Protein AF-A0AAW1RXQ4-F1 (afdb_monomer)

Foldseek 3Di:
DPPPVVPPPPPDDDDDPVVVVLVVLLVVLLVLQLVLLVVQPAADPVRHGSSVVSNVVSVVVCVVCVVPDDSVVSVVVSVVSVVVSVVVVVVVVVVVVVVVVVVVVVDDDD

Secondary structure (DSSP, 8-state):
--SSGGG-TTSS-S---HHHHHHHHHHHHHHHHHHHHTT--SB-TTS-BHHHHHHHHHHHHHHHHTT---HHHHHHHHHHHHHHHHHHHHHHHHHHHHHHHHHHHT----

Organism: NCBI:txid3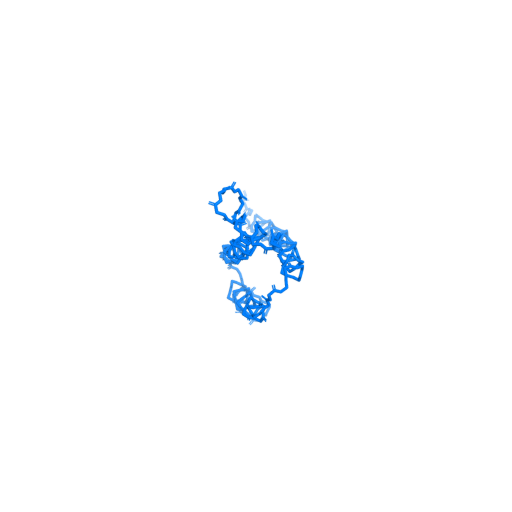81761

pLDDT: mean 81.73, std 17.91, range [42.62, 96.31]

Mean predicted aligned error: 10.36 Å

Sequence (110 aa):
MQEILARNLDARGLGAPPLLTTQREALSLYRAILRHSLLYTWDNEAGQPWRDVIRQSARAEFEAVRPQRDPETIARLLVTGRDCLQQAAEKFDAKRKSLLMAATIGQRPP

InterPro domains:
  IPR008011 Complex 1 LYR protein domain [PF05347] (24-86)
  IPR045298 LYRM7, LYR domain [cd20267] (26-87)

Nearest PDB structures (foldseek):
  8q1y-assembly1_W  TM=6.258E-01  e=3.734E-02  Bos taurus
  8beh-assembly1_n  TM=8.375E-01  e=3.128E-01  Arabidopsis thaliana
  7uhc-assembly1_K  TM=7.155E-01  e=8.591E+00  synthetic construct

Solvent-accessible surface area (backbone atoms only — not comparable to full-atom values): 6700 Å² total; per-residue (Å²): 145,83,80,74,74,84,78,65,80,86,80,74,87,83,76,78,59,67,68,59,53,51,52,51,48,53,52,50,50,53,50,49,52,56,58,55,29,68,71,52,86,55,57,44,98,85,70,45,51,43,29,58,55,49,49,53,52,52,50,52,56,53,60,72,49,61,83,67,76,58,64,69,61,51,52,49,51,52,54,53,52,51,50,53,50,51,55,50,49,54,53,47,52,55,51,52,52,53,54,51,54,56,56,54,71,73,63,71,78,134

Structure (mmCIF, N/CA/C/O backbone):
data_AF-A0AAW1RXQ4-F1
#
_entry.id   AF-A0AAW1RXQ4-F1
#
loop_
_atom_site.group_PDB
_atom_site.id
_atom_site.type_symbol
_atom_site.label_atom_id
_atom_site.label_alt_id
_atom_site.label_comp_id
_atom_site.label_asym_id
_atom_site.label_entity_id
_atom_site.label_seq_id
_atom_site.pdbx_PDB_ins_code
_atom_site.Cartn_x
_atom_site.Cartn_y
_atom_site.Cartn_z
_atom_site.occupancy
_atom_site.B_iso_or_equiv
_atom_site.auth_seq_id
_atom_site.auth_comp_id
_atom_site.auth_asym_id
_atom_site.auth_atom_id
_atom_site.pdbx_PDB_model_num
ATOM 1 N N . MET A 1 1 ? 43.578 -7.788 -33.982 1.00 44.66 1 MET A N 1
ATOM 2 C CA . MET A 1 1 ? 43.618 -8.703 -32.816 1.00 44.66 1 MET A CA 1
ATOM 3 C C . MET A 1 1 ? 43.594 -7.889 -31.505 1.00 44.66 1 MET A C 1
ATOM 5 O O . MET A 1 1 ? 44.546 -7.917 -30.747 1.00 44.66 1 MET A O 1
ATOM 9 N N . GLN A 1 2 ? 42.531 -7.106 -31.263 1.00 47.88 2 GLN A N 1
ATOM 10 C CA . GLN A 1 2 ? 42.380 -6.204 -30.094 1.00 47.88 2 GLN A CA 1
ATOM 11 C C . GLN A 1 2 ? 40.914 -6.155 -29.586 1.00 47.88 2 GLN A C 1
ATOM 13 O O . GLN A 1 2 ? 40.540 -5.250 -28.856 1.00 47.88 2 GLN A O 1
ATOM 18 N N . GLU A 1 3 ? 40.059 -7.114 -29.966 1.00 47.34 3 GLU A N 1
ATOM 19 C CA . GLU A 1 3 ? 38.599 -7.032 -29.725 1.00 47.34 3 GLU A CA 1
ATOM 20 C C . GLU A 1 3 ? 38.028 -8.179 -28.870 1.00 47.34 3 GLU A C 1
ATOM 22 O O . GLU A 1 3 ? 36.819 -8.341 -28.758 1.00 47.34 3 GLU A O 1
ATOM 27 N N . ILE A 1 4 ? 38.885 -8.989 -28.237 1.00 45.66 4 ILE A N 1
ATOM 28 C CA . ILE A 1 4 ? 38.446 -10.134 -27.408 1.00 45.66 4 ILE A CA 1
ATOM 29 C C . ILE A 1 4 ? 38.522 -9.821 -25.899 1.00 45.66 4 ILE A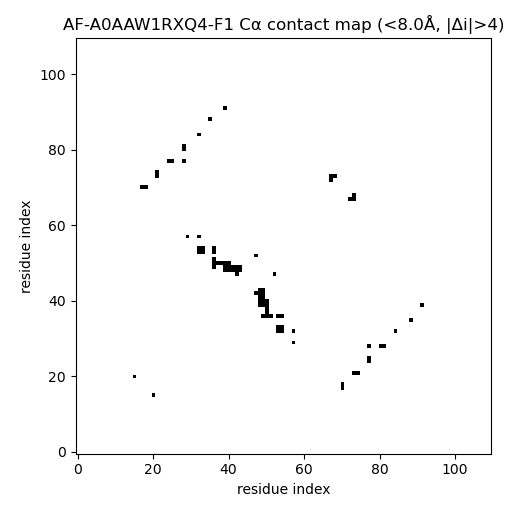 C 1
ATOM 31 O O . ILE A 1 4 ? 37.939 -10.528 -25.080 1.00 45.66 4 ILE A O 1
ATOM 35 N N . LEU A 1 5 ? 39.158 -8.713 -25.504 1.00 44.59 5 LEU A N 1
ATOM 36 C CA . LEU A 1 5 ? 39.357 -8.372 -24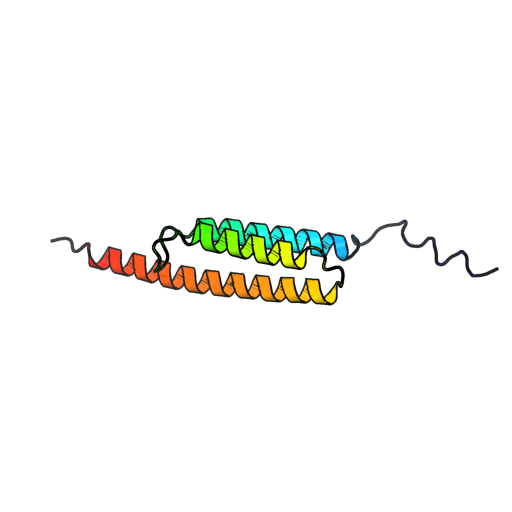.088 1.00 44.59 5 LEU A CA 1
ATOM 37 C C . LEU A 1 5 ? 38.216 -7.560 -23.455 1.00 44.59 5 LEU A C 1
ATOM 39 O O . LEU A 1 5 ? 38.138 -7.492 -22.234 1.00 44.59 5 LEU A O 1
ATOM 43 N N . ALA A 1 6 ? 37.280 -7.022 -24.243 1.00 46.34 6 ALA A N 1
ATOM 44 C CA . ALA A 1 6 ? 36.111 -6.316 -23.705 1.00 46.34 6 ALA A CA 1
ATOM 45 C C . ALA A 1 6 ? 34.990 -7.258 -23.220 1.00 46.34 6 ALA A C 1
ATOM 47 O O . ALA A 1 6 ? 34.012 -6.805 -22.636 1.00 46.34 6 ALA A O 1
ATOM 48 N N . ARG A 1 7 ? 35.117 -8.574 -23.447 1.00 45.84 7 ARG A N 1
ATOM 49 C CA . ARG A 1 7 ? 34.060 -9.563 -23.164 1.00 45.84 7 ARG A CA 1
ATOM 50 C C . ARG A 1 7 ? 34.247 -10.350 -21.862 1.00 45.84 7 ARG A C 1
ATOM 52 O O . ARG A 1 7 ? 33.474 -11.264 -21.608 1.00 45.84 7 ARG A O 1
ATOM 59 N N . ASN A 1 8 ? 35.270 -10.033 -21.064 1.00 44.91 8 ASN A N 1
ATOM 60 C CA . ASN A 1 8 ? 35.683 -10.843 -19.905 1.00 44.91 8 ASN A CA 1
ATOM 61 C C . ASN A 1 8 ? 35.781 -10.071 -18.573 1.00 44.91 8 ASN A C 1
ATOM 63 O O . ASN A 1 8 ? 36.380 -10.562 -17.618 1.00 44.91 8 ASN A O 1
ATOM 67 N N . LEU A 1 9 ? 35.189 -8.875 -18.479 1.00 48.22 9 LEU A N 1
ATOM 68 C CA . LEU A 1 9 ? 35.241 -8.038 -17.270 1.00 48.22 9 LEU A CA 1
ATOM 69 C C . LEU A 1 9 ? 34.044 -8.215 -16.314 1.00 48.22 9 LEU A C 1
ATOM 71 O O . LEU A 1 9 ? 33.888 -7.423 -15.395 1.00 48.22 9 LEU A O 1
ATOM 75 N N . ASP A 1 10 ? 33.252 -9.281 -16.459 1.00 51.38 10 ASP A N 1
ATOM 76 C CA . ASP A 1 10 ? 32.136 -9.590 -15.543 1.00 51.38 10 ASP A CA 1
ATOM 77 C C . ASP A 1 10 ? 32.508 -10.560 -14.400 1.00 51.38 10 ASP A C 1
ATOM 79 O O . ASP A 1 10 ? 31.679 -10.892 -13.554 1.00 51.38 10 ASP A O 1
ATOM 83 N N . ALA A 1 11 ? 33.752 -11.048 -14.333 1.00 46.94 11 ALA A N 1
ATOM 84 C CA . ALA A 1 11 ? 34.062 -12.237 -13.531 1.00 46.94 11 ALA A CA 1
ATOM 85 C C . ALA A 1 11 ? 34.640 -12.002 -12.119 1.00 46.94 11 ALA A C 1
ATOM 87 O O . ALA A 1 11 ? 34.873 -12.982 -11.411 1.00 46.94 11 ALA A O 1
ATOM 88 N N . ARG A 1 12 ? 34.908 -10.769 -11.657 1.00 42.62 12 ARG A N 1
ATOM 89 C CA . ARG A 1 12 ? 35.573 -10.557 -10.348 1.00 42.62 12 ARG A CA 1
ATOM 90 C C . ARG A 1 12 ? 35.085 -9.319 -9.588 1.00 42.62 12 ARG A C 1
ATOM 92 O O . ARG A 1 12 ? 35.770 -8.311 -9.551 1.00 42.62 12 ARG A O 1
ATOM 99 N N . GLY A 1 13 ? 33.928 -9.468 -8.935 1.00 48.41 13 GLY A N 1
ATOM 100 C CA . GLY A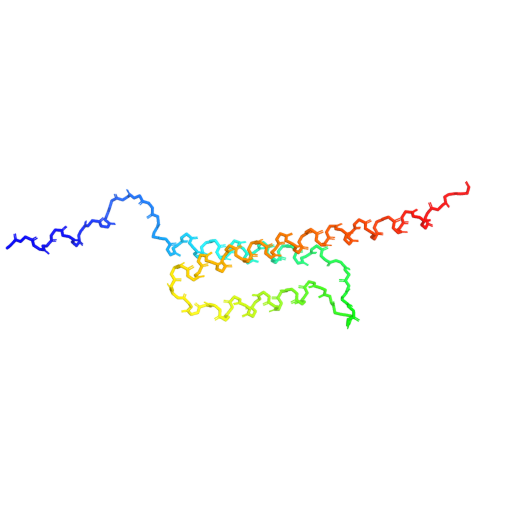 1 13 ? 33.544 -8.784 -7.693 1.00 48.41 13 GLY A CA 1
ATOM 101 C C . GLY A 1 13 ? 33.454 -7.256 -7.721 1.00 48.41 13 GLY A C 1
ATOM 102 O O . GLY A 1 13 ? 34.468 -6.593 -7.574 1.00 48.41 13 GLY A O 1
ATOM 103 N N . LEU A 1 14 ? 32.225 -6.729 -7.795 1.00 55.00 14 LEU A N 1
ATOM 104 C CA . LEU A 1 14 ? 31.650 -5.663 -6.950 1.00 55.00 14 LEU A CA 1
ATOM 105 C C . LEU A 1 14 ? 30.324 -5.191 -7.583 1.00 55.00 14 LEU A C 1
ATOM 107 O O . LEU A 1 14 ? 30.314 -4.624 -8.667 1.00 55.00 14 LEU A O 1
ATOM 111 N N . GLY A 1 15 ? 29.211 -5.410 -6.876 1.00 46.56 15 GLY A N 1
ATOM 112 C CA . GLY A 1 15 ? 27.879 -4.916 -7.243 1.00 46.56 15 GLY A CA 1
ATOM 113 C C . GLY A 1 15 ? 27.030 -5.946 -7.985 1.00 46.56 15 GLY A C 1
ATOM 114 O O . GLY A 1 15 ? 27.313 -6.312 -9.119 1.00 46.56 15 GLY A O 1
ATOM 115 N N . ALA A 1 16 ? 25.955 -6.419 -7.351 1.00 49.94 16 ALA A N 1
ATOM 116 C CA . ALA A 1 16 ? 24.899 -7.108 -8.086 1.00 49.94 16 ALA A CA 1
ATOM 117 C C . ALA A 1 16 ? 24.422 -6.185 -9.228 1.00 49.94 16 ALA A C 1
ATOM 119 O O . ALA A 1 16 ? 24.302 -4.981 -8.980 1.00 49.94 16 ALA A O 1
ATOM 120 N N . PRO A 1 17 ? 24.146 -6.693 -10.445 1.00 53.09 17 PRO A N 1
ATOM 121 C CA . PRO A 1 17 ? 23.638 -5.856 -11.527 1.00 53.09 17 PRO A CA 1
ATOM 122 C C . PRO A 1 17 ? 22.435 -5.038 -11.028 1.00 53.09 17 PRO A C 1
ATOM 124 O O . PRO A 1 17 ? 21.634 -5.594 -10.266 1.00 53.09 17 PRO A O 1
ATOM 127 N N . PRO A 1 18 ? 22.273 -3.762 -11.440 1.00 60.28 18 PRO A N 1
ATOM 128 C CA . PRO A 1 18 ? 21.210 -2.871 -10.955 1.00 60.28 18 PRO A CA 1
ATOM 129 C C . PRO A 1 18 ? 19.826 -3.530 -10.955 1.00 60.28 18 PRO A C 1
ATOM 131 O O . PRO A 1 18 ? 19.019 -3.341 -10.060 1.00 60.28 18 PRO A O 1
ATOM 134 N N . LEU A 1 19 ? 19.582 -4.423 -11.911 1.00 58.38 19 LEU A N 1
ATOM 135 C CA . LEU A 1 19 ? 18.349 -5.196 -12.023 1.00 58.38 19 LEU A CA 1
ATOM 136 C C . LEU A 1 19 ? 18.029 -6.040 -10.772 1.00 58.38 19 LEU A C 1
ATOM 138 O O . LEU A 1 19 ? 16.864 -6.154 -10.394 1.00 58.38 19 LEU A O 1
ATOM 142 N N . LEU A 1 20 ? 19.034 -6.624 -10.109 1.00 59.84 20 LEU A N 1
ATOM 143 C CA . LEU A 1 20 ? 18.840 -7.418 -8.890 1.00 59.84 20 LEU A CA 1
ATOM 144 C C . LEU A 1 20 ? 18.596 -6.538 -7.660 1.00 59.84 20 LEU A C 1
ATOM 146 O O . LEU A 1 20 ? 17.846 -6.943 -6.769 1.00 59.84 20 LEU A O 1
ATOM 150 N N . THR A 1 21 ? 19.198 -5.348 -7.592 1.00 68.38 21 THR A N 1
ATOM 151 C CA . THR A 1 21 ? 18.922 -4.392 -6.510 1.00 68.38 21 THR A CA 1
ATOM 152 C C . THR A 1 21 ? 17.529 -3.790 -6.682 1.00 68.38 21 THR A C 1
ATOM 154 O O . THR A 1 21 ? 16.743 -3.819 -5.738 1.00 68.38 21 THR A O 1
ATOM 157 N N . THR A 1 22 ? 17.152 -3.403 -7.901 1.00 77.44 22 THR A N 1
ATOM 158 C CA . THR A 1 22 ? 15.819 -2.888 -8.235 1.00 77.44 22 THR A CA 1
ATOM 159 C C . THR A 1 22 ? 14.708 -3.915 -7.980 1.00 77.44 22 THR A C 1
ATOM 161 O O . THR A 1 22 ? 13.681 -3.572 -7.396 1.00 77.44 22 THR A O 1
ATOM 164 N N . GLN A 1 23 ? 14.903 -5.196 -8.324 1.00 80.50 23 GLN A N 1
ATOM 165 C CA . GLN A 1 23 ? 13.925 -6.248 -7.998 1.00 80.50 23 GLN A CA 1
ATOM 166 C C . GLN A 1 23 ? 13.761 -6.453 -6.487 1.00 80.50 23 GLN A C 1
ATOM 168 O O . GLN A 1 23 ? 12.642 -6.615 -5.993 1.00 80.50 23 GLN A O 1
ATOM 173 N N . ARG A 1 24 ? 14.866 -6.429 -5.729 1.00 88.12 24 ARG A N 1
ATOM 174 C CA . ARG A 1 24 ? 14.812 -6.506 -4.261 1.00 88.12 24 ARG A CA 1
ATOM 175 C C . ARG A 1 24 ? 14.067 -5.315 -3.672 1.00 88.12 24 ARG A C 1
ATOM 177 O O . ARG A 1 24 ? 13.274 -5.498 -2.750 1.00 88.12 24 ARG A O 1
ATOM 184 N N . GLU A 1 25 ? 14.293 -4.122 -4.207 1.00 90.88 25 GLU A N 1
ATOM 185 C CA . GLU A 1 25 ? 13.589 -2.915 -3.786 1.00 90.88 25 GLU A CA 1
ATOM 186 C C . GLU A 1 25 ? 12.094 -2.972 -4.088 1.00 90.88 25 GLU A C 1
ATOM 188 O O . GLU A 1 25 ? 11.299 -2.680 -3.196 1.00 90.88 25 GLU A O 1
ATOM 193 N N . ALA A 1 26 ? 11.704 -3.431 -5.278 1.00 91.50 26 ALA A N 1
ATOM 194 C CA . ALA A 1 26 ? 10.302 -3.629 -5.637 1.00 91.50 26 ALA A CA 1
ATOM 195 C C . ALA A 1 26 ? 9.603 -4.595 -4.671 1.00 91.50 26 ALA A C 1
ATOM 197 O O . ALA A 1 26 ? 8.550 -4.276 -4.119 1.00 91.50 26 ALA A O 1
ATOM 198 N N . LEU A 1 27 ? 10.217 -5.748 -4.386 1.00 92.81 27 LEU A N 1
ATOM 199 C CA . LEU A 1 27 ? 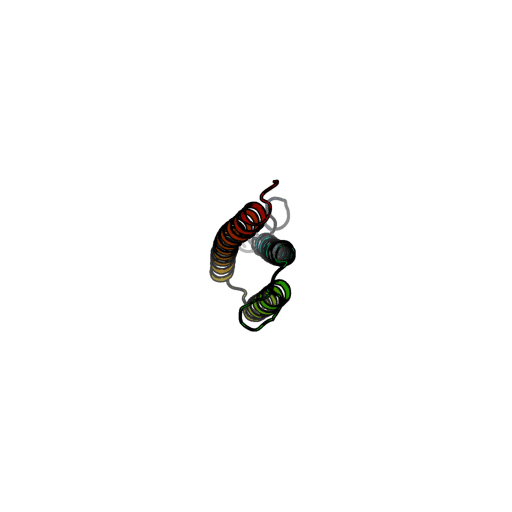9.674 -6.711 -3.424 1.00 92.81 27 LEU A CA 1
ATOM 200 C C . LEU A 1 27 ? 9.625 -6.155 -1.997 1.00 92.81 27 LEU A C 1
ATOM 202 O O . LEU A 1 27 ? 8.685 -6.442 -1.252 1.00 92.81 27 LEU A O 1
ATOM 206 N N . SER A 1 28 ? 10.633 -5.378 -1.597 1.00 94.31 28 SER A N 1
ATOM 207 C CA . SER A 1 28 ? 10.664 -4.727 -0.287 1.00 94.31 28 SER A CA 1
ATOM 208 C C . SER A 1 28 ? 9.526 -3.716 -0.146 1.00 94.31 28 SER A C 1
ATOM 210 O O . SER A 1 28 ? 8.803 -3.752 0.852 1.00 94.31 28 SER A O 1
ATOM 212 N N . LEU A 1 29 ? 9.310 -2.885 -1.173 1.00 95.12 29 LEU A N 1
ATOM 213 C CA . LEU A 1 29 ? 8.209 -1.928 -1.236 1.00 95.12 29 LEU A CA 1
ATOM 214 C C . LEU A 1 29 ? 6.855 -2.642 -1.200 1.00 95.12 29 LEU A C 1
ATOM 216 O O . LEU A 1 29 ? 6.023 -2.314 -0.359 1.00 95.12 29 LEU A O 1
ATOM 220 N N . TYR A 1 30 ? 6.662 -3.677 -2.019 1.00 96.00 30 TYR A N 1
ATOM 221 C CA . TYR A 1 30 ? 5.430 -4.468 -2.016 1.00 96.00 30 TYR A CA 1
ATOM 222 C C . TYR A 1 30 ? 5.122 -5.036 -0.621 1.00 96.00 30 TYR A C 1
ATOM 224 O O . TYR A 1 30 ? 4.025 -4.869 -0.090 1.00 96.00 30 TYR A O 1
ATOM 232 N N . ARG A 1 31 ? 6.119 -5.639 0.041 1.00 96.31 31 ARG A N 1
ATOM 233 C CA . ARG A 1 31 ? 5.973 -6.151 1.415 1.00 96.31 31 ARG A CA 1
ATOM 234 C C . ARG A 1 31 ? 5.697 -5.041 2.428 1.00 96.31 31 ARG A C 1
ATOM 236 O O . ARG A 1 31 ? 4.957 -5.276 3.381 1.00 96.31 31 ARG A O 1
ATOM 243 N N . ALA A 1 32 ? 6.281 -3.856 2.257 1.00 96.19 32 ALA A N 1
ATOM 244 C CA . ALA A 1 32 ? 5.994 -2.705 3.106 1.00 96.19 32 ALA A CA 1
ATOM 245 C C . ALA A 1 32 ? 4.529 -2.265 2.969 1.00 96.19 32 ALA A C 1
ATOM 247 O O . ALA A 1 32 ? 3.865 -2.112 3.992 1.00 96.19 32 ALA A O 1
ATOM 248 N N . ILE A 1 33 ? 4.000 -2.189 1.743 1.00 95.88 33 ILE A N 1
ATOM 249 C CA . ILE A 1 33 ? 2.583 -1.893 1.483 1.00 95.88 33 ILE A CA 1
ATOM 250 C C . ILE A 1 33 ? 1.681 -2.942 2.146 1.00 95.88 33 ILE A C 1
ATOM 252 O O . ILE A 1 33 ? 0.744 -2.590 2.861 1.00 95.88 33 ILE A O 1
ATOM 256 N N . LEU A 1 34 ? 1.986 -4.237 1.988 1.00 94.88 34 LEU A N 1
ATOM 257 C CA . LEU A 1 34 ? 1.203 -5.307 2.616 1.00 94.88 34 LEU A CA 1
ATOM 258 C C . LEU A 1 34 ? 1.215 -5.223 4.146 1.00 94.88 34 LEU A C 1
ATOM 260 O O . LEU A 1 34 ? 0.168 -5.391 4.773 1.00 94.88 34 LEU A O 1
ATOM 264 N N . ARG A 1 35 ? 2.371 -4.944 4.757 1.00 95.25 35 ARG A N 1
ATOM 265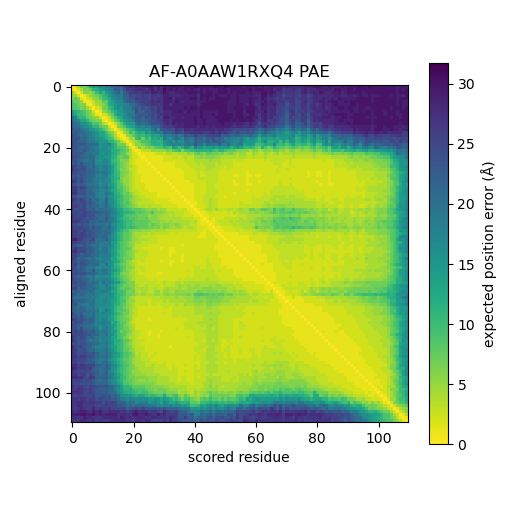 C CA . ARG A 1 35 ? 2.466 -4.749 6.210 1.00 95.25 35 ARG A CA 1
ATOM 266 C C . ARG A 1 35 ? 1.683 -3.525 6.668 1.00 95.25 35 ARG A C 1
ATOM 268 O O . ARG A 1 35 ? 0.959 -3.620 7.648 1.00 95.25 35 ARG A O 1
ATOM 275 N N . HIS A 1 36 ? 1.770 -2.416 5.940 1.00 94.88 36 HIS A N 1
ATOM 276 C CA . HIS A 1 36 ? 1.017 -1.208 6.258 1.00 94.88 36 HIS A CA 1
ATOM 277 C C . HIS A 1 36 ? -0.499 -1.437 6.135 1.00 94.88 36 HIS A C 1
ATOM 279 O O . HIS A 1 36 ? -1.261 -1.023 7.002 1.00 94.88 36 HIS A O 1
ATOM 285 N N . SER A 1 37 ? -0.942 -2.197 5.124 1.00 93.94 37 SER A N 1
ATOM 286 C CA . SER A 1 37 ? -2.360 -2.544 4.929 1.00 93.94 37 SER A CA 1
ATOM 287 C C . SER A 1 37 ? -2.975 -3.286 6.122 1.00 93.94 37 SER A C 1
ATOM 289 O O . SER A 1 37 ? -4.170 -3.164 6.365 1.00 93.94 37 SER A O 1
ATOM 291 N N . LEU A 1 38 ? -2.173 -4.040 6.883 1.00 91.75 38 LEU A N 1
ATOM 292 C CA . LEU A 1 38 ? -2.640 -4.775 8.063 1.00 91.75 38 LEU A CA 1
ATOM 293 C C . LEU A 1 38 ? -3.008 -3.863 9.237 1.00 91.75 38 LEU A C 1
ATOM 295 O O . LEU A 1 38 ? -3.737 -4.301 10.120 1.00 91.75 38 LEU A O 1
ATOM 299 N N . LEU A 1 39 ? -2.511 -2.625 9.259 1.00 91.06 39 LEU A N 1
ATOM 300 C CA . LEU A 1 39 ? -2.768 -1.676 10.344 1.00 91.06 39 LEU A CA 1
ATOM 301 C C . LEU A 1 39 ? -4.183 -1.086 10.283 1.00 91.06 39 LEU A C 1
ATOM 303 O O . LEU A 1 39 ? -4.677 -0.565 11.281 1.00 91.06 39 LEU A O 1
ATOM 307 N N . TYR A 1 40 ? -4.838 -1.165 9.125 1.00 90.50 40 TYR A N 1
ATOM 308 C CA . TYR A 1 40 ? -6.192 -0.661 8.934 1.00 90.50 40 TYR A CA 1
ATOM 309 C C . TYR A 1 40 ? -7.199 -1.604 9.591 1.00 90.50 40 TYR A C 1
ATOM 311 O O . TYR A 1 40 ? -7.390 -2.737 9.147 1.00 90.50 40 TYR A O 1
ATOM 319 N N . THR A 1 41 ? -7.855 -1.112 10.641 1.00 88.81 41 THR A N 1
ATOM 320 C CA . THR A 1 41 ? -8.872 -1.846 11.411 1.00 88.81 41 THR A CA 1
ATOM 321 C C . THR A 1 41 ? -10.307 -1.421 11.094 1.00 88.81 41 THR A C 1
ATOM 323 O O . THR A 1 41 ? -11.234 -1.981 11.669 1.00 88.81 41 THR A O 1
ATOM 326 N N . TRP A 1 42 ? -10.500 -0.442 10.204 1.00 90.12 42 TRP A N 1
ATOM 327 C CA . TRP A 1 42 ? -11.807 0.101 9.828 1.00 90.12 42 TRP A CA 1
ATOM 328 C C . TRP A 1 42 ? -12.078 -0.037 8.326 1.00 90.12 42 TRP A C 1
ATOM 330 O O . TRP A 1 42 ? -11.155 -0.168 7.513 1.00 90.12 42 TRP A O 1
ATOM 340 N N . ASP A 1 43 ? -13.356 0.053 7.973 1.00 92.50 43 ASP A N 1
ATOM 341 C CA . ASP A 1 43 ? -13.838 -0.053 6.600 1.00 92.50 43 ASP A CA 1
ATOM 342 C C . ASP A 1 43 ? -13.854 1.306 5.885 1.00 92.50 43 ASP A C 1
ATOM 344 O O . ASP A 1 43 ? -13.800 2.377 6.500 1.00 92.50 43 ASP A O 1
ATOM 348 N N . ASN A 1 44 ? -13.878 1.270 4.556 1.00 90.69 44 ASN A N 1
ATOM 349 C CA . ASN A 1 44 ? -14.075 2.444 3.718 1.00 90.69 44 ASN A CA 1
ATOM 350 C C . ASN A 1 44 ? -15.554 2.869 3.690 1.00 90.69 44 ASN A C 1
ATOM 352 O O . ASN A 1 44 ? -16.425 2.229 4.275 1.00 90.69 44 ASN A O 1
ATOM 356 N N . GLU A 1 45 ? -15.844 3.956 2.978 1.00 89.62 45 GLU A N 1
ATOM 357 C CA . GLU A 1 45 ? -17.204 4.498 2.839 1.00 89.62 45 GLU A CA 1
ATOM 358 C C . GLU A 1 45 ? -18.182 3.517 2.170 1.00 89.62 45 GLU A C 1
ATOM 360 O O . GLU A 1 45 ? -19.383 3.580 2.413 1.00 89.62 45 GLU A O 1
ATOM 365 N N . ALA A 1 46 ? -17.670 2.574 1.375 1.00 90.75 46 ALA A N 1
ATOM 366 C CA . ALA A 1 46 ? -18.442 1.506 0.747 1.00 90.75 46 ALA A CA 1
ATOM 367 C C . ALA A 1 46 ? -18.591 0.252 1.639 1.00 90.75 46 ALA A C 1
ATOM 369 O O . ALA A 1 46 ? -19.095 -0.768 1.173 1.00 90.75 46 ALA A O 1
ATOM 370 N N . GLY A 1 47 ? -18.132 0.295 2.897 1.00 92.38 47 GLY A N 1
ATOM 371 C CA . GLY A 1 47 ? -18.176 -0.836 3.831 1.00 92.38 47 GLY A CA 1
ATOM 372 C C . GLY A 1 47 ? -17.159 -1.944 3.537 1.00 92.38 47 GLY A C 1
ATOM 373 O O . GLY A 1 47 ? -17.295 -3.057 4.035 1.00 92.38 47 GLY A O 1
ATOM 374 N N . GLN A 1 48 ? -16.146 -1.673 2.712 1.00 92.50 48 GLN A N 1
ATOM 375 C CA . GLN A 1 48 ? -15.079 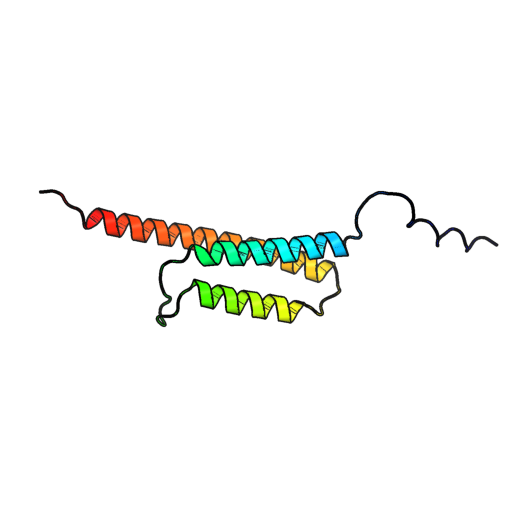-2.622 2.401 1.00 92.50 48 GLN A CA 1
ATOM 376 C C . GLN A 1 48 ? -13.857 -2.381 3.296 1.00 92.50 48 GLN A C 1
ATOM 378 O O . GLN A 1 48 ? -13.425 -1.234 3.442 1.00 92.50 48 GLN A O 1
ATOM 383 N N . PRO A 1 49 ? -13.212 -3.436 3.818 1.00 93.00 49 PRO A N 1
ATOM 384 C CA . PRO A 1 49 ? -12.014 -3.285 4.631 1.00 93.00 49 PRO A CA 1
ATOM 385 C C . PRO A 1 49 ? -10.881 -2.660 3.815 1.00 93.00 49 PRO A C 1
ATOM 387 O O . PRO A 1 49 ? -10.452 -3.203 2.791 1.00 93.00 49 PRO A O 1
ATOM 390 N N . TRP A 1 50 ? -10.333 -1.545 4.308 1.00 93.06 50 TRP A N 1
ATOM 391 C CA . TRP A 1 50 ? -9.243 -0.820 3.642 1.00 93.06 50 TRP A CA 1
ATOM 392 C C . TRP A 1 50 ? -8.042 -1.710 3.325 1.00 93.06 50 TRP A C 1
ATOM 394 O O . TRP A 1 50 ? -7.420 -1.568 2.273 1.00 93.06 50 TRP A O 1
ATOM 404 N N . ARG A 1 51 ? -7.752 -2.674 4.205 1.00 93.25 51 ARG A N 1
ATOM 405 C CA . ARG A 1 51 ? -6.720 -3.694 3.999 1.00 93.25 51 ARG A CA 1
ATOM 406 C C . ARG A 1 51 ? -6.854 -4.373 2.639 1.00 93.25 51 ARG A C 1
ATOM 408 O O . ARG A 1 51 ? -5.861 -4.513 1.928 1.00 93.25 51 ARG A O 1
ATOM 415 N N . ASP A 1 52 ? -8.055 -4.818 2.290 1.00 93.44 52 ASP A N 1
ATOM 416 C CA . ASP A 1 52 ? -8.258 -5.642 1.101 1.00 93.44 52 ASP A CA 1
ATOM 417 C C . ASP A 1 52 ? -8.276 -4.771 -0.160 1.00 93.44 52 ASP A C 1
ATOM 419 O O . ASP A 1 52 ? -7.673 -5.154 -1.162 1.00 93.44 52 ASP A O 1
ATOM 423 N N . VAL A 1 53 ? -8.819 -3.553 -0.070 1.00 94.12 53 VAL A N 1
ATOM 424 C CA . VAL A 1 53 ? -8.745 -2.536 -1.134 1.00 94.12 53 VAL A CA 1
ATOM 425 C C . VAL A 1 53 ? -7.289 -2.197 -1.475 1.00 94.12 53 VAL A C 1
ATOM 427 O O . VAL A 1 53 ? -6.889 -2.268 -2.637 1.00 94.12 53 VAL A O 1
ATOM 430 N N . ILE A 1 54 ? -6.463 -1.900 -0.464 1.00 93.88 54 ILE A N 1
ATOM 431 C CA . ILE A 1 54 ? -5.044 -1.557 -0.650 1.00 93.88 54 ILE A CA 1
ATOM 432 C C . ILE A 1 54 ? -4.278 -2.731 -1.264 1.00 93.88 54 ILE A C 1
ATOM 434 O O . ILE A 1 54 ? -3.471 -2.540 -2.169 1.00 93.88 54 ILE A O 1
ATOM 438 N N . ARG A 1 55 ? -4.530 -3.960 -0.802 1.00 94.75 55 ARG A N 1
ATOM 439 C CA . ARG A 1 55 ? -3.866 -5.163 -1.329 1.00 94.75 55 ARG A CA 1
ATOM 440 C C . ARG A 1 55 ? -4.213 -5.432 -2.784 1.00 94.75 55 ARG A C 1
ATOM 442 O O . ARG A 1 55 ? -3.323 -5.771 -3.560 1.00 94.75 55 ARG A O 1
ATOM 449 N N . GLN A 1 56 ? -5.490 -5.311 -3.138 1.00 95.62 56 GLN A N 1
ATOM 450 C CA . GLN A 1 56 ? -5.954 -5.524 -4.506 1.00 95.62 56 GLN A CA 1
ATOM 451 C C . GLN A 1 56 ? -5.370 -4.470 -5.444 1.00 95.62 56 GLN A C 1
ATOM 453 O O . GLN A 1 56 ? -4.801 -4.832 -6.471 1.00 95.62 56 GLN A O 1
ATOM 458 N N . SER A 1 57 ? -5.424 -3.196 -5.045 1.00 94.31 57 SER A N 1
ATOM 459 C CA . SER A 1 57 ? -4.821 -2.097 -5.800 1.00 94.31 57 SER A CA 1
ATOM 460 C C . SER A 1 57 ? -3.313 -2.296 -5.967 1.00 94.31 57 SER A C 1
ATOM 462 O O . SER A 1 57 ? -2.828 -2.331 -7.093 1.00 94.31 57 SER A O 1
ATOM 464 N N . ALA A 1 58 ? -2.574 -2.557 -4.883 1.00 94.75 58 ALA A N 1
ATOM 465 C CA . ALA A 1 58 ? -1.135 -2.796 -4.958 1.00 94.75 58 ALA A CA 1
ATOM 466 C C . ALA A 1 58 ? -0.792 -3.986 -5.866 1.00 94.75 58 ALA A C 1
ATOM 468 O O . ALA A 1 58 ? 0.141 -3.911 -6.657 1.00 94.75 58 ALA A O 1
ATOM 469 N N . ARG A 1 59 ? -1.547 -5.087 -5.795 1.00 95.38 59 ARG A N 1
ATOM 470 C CA . ARG A 1 59 ? -1.322 -6.231 -6.685 1.00 95.38 59 ARG A CA 1
ATOM 471 C C . ARG A 1 59 ? -1.546 -5.863 -8.152 1.00 95.38 59 ARG A C 1
ATOM 473 O O . ARG A 1 59 ? -0.735 -6.255 -8.983 1.00 95.38 59 ARG A O 1
ATOM 480 N N . ALA A 1 60 ? -2.614 -5.129 -8.458 1.00 96.31 60 ALA A N 1
ATOM 481 C CA . ALA A 1 60 ? -2.920 -4.706 -9.821 1.00 96.31 60 ALA A CA 1
ATOM 482 C C . ALA A 1 60 ? -1.807 -3.818 -10.403 1.00 96.31 60 ALA A C 1
ATOM 484 O O . ALA A 1 60 ? -1.317 -4.102 -11.493 1.00 96.31 60 ALA A O 1
ATOM 485 N N . GLU A 1 61 ? -1.348 -2.820 -9.644 1.00 93.94 61 GLU A N 1
ATOM 486 C CA . GLU A 1 61 ? -0.262 -1.917 -10.053 1.00 93.94 61 GLU A CA 1
ATOM 487 C C . GLU A 1 61 ? 1.053 -2.676 -10.302 1.00 93.94 61 GLU A C 1
ATOM 489 O O . GLU A 1 61 ? 1.706 -2.504 -11.332 1.00 93.94 61 GLU A O 1
ATOM 494 N N . PHE A 1 62 ? 1.439 -3.577 -9.391 1.00 93.62 62 PHE A N 1
ATOM 495 C CA . PHE A 1 62 ? 2.680 -4.346 -9.536 1.00 93.62 62 PHE A CA 1
ATOM 496 C C . PHE A 1 62 ? 2.631 -5.347 -10.699 1.00 93.62 62 PHE A C 1
ATOM 498 O O . PHE A 1 62 ? 3.640 -5.532 -11.380 1.00 93.62 62 PHE A O 1
ATOM 505 N N . GLU A 1 63 ? 1.486 -5.988 -10.955 1.00 94.12 63 GLU A N 1
ATOM 506 C CA . GLU A 1 63 ? 1.333 -6.876 -12.117 1.00 94.12 63 GLU A CA 1
ATOM 507 C C . GLU A 1 63 ? 1.319 -6.088 -13.435 1.00 94.12 63 GLU A C 1
ATOM 509 O O . GLU A 1 63 ? 1.914 -6.544 -14.410 1.00 94.12 63 GLU A O 1
ATOM 514 N N . ALA A 1 64 ? 0.724 -4.889 -13.467 1.00 93.00 64 ALA A N 1
ATOM 515 C CA . ALA A 1 64 ? 0.728 -4.026 -14.651 1.00 93.00 64 ALA A CA 1
ATOM 516 C C . ALA A 1 64 ? 2.149 -3.592 -15.054 1.00 93.00 64 ALA A C 1
ATOM 518 O O . ALA A 1 64 ? 2.468 -3.510 -16.239 1.00 93.00 64 ALA A O 1
ATOM 519 N N . VAL A 1 65 ? 3.021 -3.365 -14.069 1.00 90.44 65 VAL A N 1
ATOM 520 C CA . VAL A 1 65 ? 4.417 -2.945 -14.273 1.00 90.44 65 VAL A CA 1
ATOM 521 C C . VAL A 1 65 ? 5.367 -4.132 -14.470 1.00 90.44 65 VAL A C 1
ATOM 523 O O . VAL A 1 65 ? 6.481 -3.963 -14.955 1.00 90.44 65 VAL A O 1
ATOM 526 N N . ARG A 1 66 ? 4.948 -5.365 -14.172 1.00 88.56 66 ARG A N 1
ATOM 527 C CA . ARG A 1 66 ? 5.785 -6.573 -14.274 1.00 88.56 66 ARG A CA 1
ATOM 528 C C . ARG A 1 66 ? 6.555 -6.762 -15.597 1.00 88.56 66 ARG A C 1
ATOM 530 O O . ARG A 1 66 ? 7.694 -7.228 -15.518 1.00 88.56 66 ARG A O 1
ATOM 537 N N . PRO A 1 67 ? 6.011 -6.465 -16.797 1.00 90.38 67 PRO A N 1
ATOM 538 C CA . PRO A 1 67 ? 6.768 -6.608 -18.042 1.00 90.38 67 PRO A CA 1
ATOM 539 C C . PRO A 1 67 ? 7.794 -5.486 -18.270 1.00 90.38 67 PRO A C 1
ATOM 541 O O . PRO A 1 67 ? 8.586 -5.583 -19.210 1.00 90.38 67 PRO A O 1
ATOM 544 N N . GLN A 1 68 ? 7.803 -4.438 -17.440 1.00 87.94 68 GLN A N 1
ATOM 545 C CA . GLN A 1 68 ? 8.709 -3.303 -17.573 1.00 87.94 68 GLN A CA 1
ATOM 546 C C . GLN A 1 68 ? 10.165 -3.742 -17.378 1.00 87.94 68 GLN A C 1
ATOM 548 O O . GLN A 1 68 ? 10.512 -4.394 -16.394 1.00 87.94 68 GLN A O 1
ATOM 553 N N . ARG A 1 69 ? 11.034 -3.368 -18.325 1.00 86.19 69 ARG A N 1
ATOM 554 C CA . ARG A 1 69 ? 12.478 -3.682 -18.293 1.00 86.19 69 ARG A CA 1
ATOM 555 C C . ARG A 1 69 ? 13.375 -2.451 -18.242 1.00 86.19 69 ARG A C 1
ATOM 557 O O . ARG A 1 69 ? 14.541 -2.588 -17.892 1.00 86.19 69 ARG A O 1
ATOM 564 N N . ASP A 1 70 ? 12.838 -1.282 -18.587 1.00 88.00 70 ASP A N 1
ATOM 565 C CA . ASP A 1 70 ? 13.589 -0.027 -18.552 1.00 88.00 70 ASP A CA 1
ATOM 566 C C . ASP A 1 70 ? 13.952 0.370 -17.105 1.00 88.00 70 ASP A C 1
ATOM 568 O O . ASP A 1 70 ? 13.040 0.590 -16.297 1.00 88.00 70 ASP A O 1
ATOM 572 N N . PRO A 1 71 ? 15.249 0.472 -16.759 1.00 85.25 71 PRO A N 1
ATOM 573 C CA . PRO A 1 71 ? 15.681 0.770 -15.396 1.00 85.25 71 PRO A CA 1
ATOM 574 C C . PRO A 1 71 ? 15.226 2.140 -14.887 1.00 85.25 71 PRO A C 1
ATOM 576 O O . PRO A 1 71 ? 14.884 2.257 -13.710 1.00 85.25 71 PRO A O 1
ATOM 579 N N . GLU A 1 72 ? 15.196 3.165 -15.742 1.00 88.88 72 GLU A N 1
ATOM 580 C CA . GLU A 1 72 ? 14.805 4.522 -15.338 1.00 88.88 72 GLU A CA 1
ATOM 581 C C . GLU A 1 72 ? 13.325 4.587 -14.959 1.00 88.88 72 GLU A C 1
ATOM 583 O O . GLU A 1 72 ? 12.956 5.159 -13.929 1.00 88.88 72 GLU A O 1
ATOM 588 N N . THR A 1 73 ? 12.478 3.939 -15.759 1.00 90.00 73 THR A N 1
ATOM 589 C CA . THR A 1 73 ? 11.047 3.802 -15.486 1.00 90.00 73 THR A CA 1
ATOM 590 C C . THR A 1 73 ? 10.817 3.067 -14.170 1.00 90.00 73 THR A C 1
ATOM 592 O O . THR A 1 73 ? 10.054 3.542 -13.329 1.00 90.00 73 THR A O 1
ATOM 595 N N . ILE A 1 74 ? 11.506 1.943 -13.940 1.00 89.81 74 ILE A N 1
ATOM 596 C CA . ILE A 1 74 ? 11.347 1.189 -12.689 1.00 89.81 74 ILE A CA 1
ATOM 597 C C . ILE A 1 74 ? 11.829 2.018 -11.492 1.00 89.81 74 ILE A C 1
ATOM 599 O O . ILE A 1 74 ? 11.139 2.071 -10.476 1.00 89.81 74 ILE A O 1
ATOM 603 N N . ALA A 1 75 ? 12.968 2.706 -11.601 1.00 89.69 75 ALA A N 1
ATOM 604 C CA . ALA A 1 75 ? 13.471 3.571 -10.537 1.00 89.69 75 ALA A CA 1
ATOM 605 C C . ALA A 1 75 ? 12.464 4.677 -10.182 1.00 89.69 75 ALA A C 1
ATOM 607 O O . ALA A 1 75 ? 12.172 4.892 -9.005 1.00 89.69 75 ALA A O 1
ATOM 608 N N . ARG A 1 76 ? 11.867 5.324 -11.190 1.00 91.56 76 ARG A N 1
ATOM 609 C CA . ARG A 1 76 ? 10.830 6.344 -10.988 1.00 91.56 76 ARG A CA 1
ATOM 610 C C . ARG A 1 76 ? 9.604 5.773 -10.279 1.00 91.56 76 ARG A C 1
ATOM 612 O O . ARG A 1 76 ? 9.148 6.360 -9.304 1.00 91.56 76 ARG A O 1
ATOM 619 N N . LEU A 1 77 ? 9.121 4.609 -10.714 1.00 93.12 77 LEU A N 1
ATOM 620 C CA . LEU A 1 77 ? 7.983 3.929 -10.090 1.00 93.12 77 LEU A CA 1
ATOM 621 C C . LEU A 1 77 ? 8.265 3.552 -8.632 1.00 93.12 77 LEU A C 1
ATOM 623 O O . LEU A 1 77 ? 7.389 3.699 -7.783 1.00 93.12 77 LEU A O 1
ATOM 627 N N . LEU A 1 78 ? 9.487 3.119 -8.312 1.00 92.88 78 LEU A N 1
ATOM 628 C CA . LEU A 1 78 ? 9.882 2.826 -6.934 1.00 92.88 78 LEU A CA 1
ATOM 629 C C . LEU A 1 78 ? 9.908 4.080 -6.059 1.00 92.88 78 LEU A C 1
ATOM 631 O O . LEU A 1 78 ? 9.434 4.030 -4.924 1.00 92.88 78 LEU A O 1
ATOM 635 N N . VAL A 1 79 ? 10.444 5.192 -6.566 1.00 93.31 79 VAL A N 1
ATOM 636 C CA . VAL A 1 79 ? 10.468 6.470 -5.838 1.00 93.31 79 VAL A CA 1
ATOM 637 C C . VAL A 1 79 ? 9.045 6.962 -5.592 1.00 93.31 79 VAL A C 1
ATOM 639 O O . VAL A 1 79 ? 8.676 7.203 -4.444 1.00 93.31 79 VAL A O 1
ATOM 642 N N . THR A 1 80 ? 8.219 7.028 -6.639 1.00 94.62 80 THR A N 1
ATOM 643 C CA . THR A 1 80 ? 6.818 7.448 -6.522 1.00 94.62 80 THR A CA 1
ATOM 644 C C . THR A 1 80 ? 6.028 6.514 -5.606 1.00 94.62 80 THR A C 1
ATOM 646 O O . THR A 1 80 ? 5.293 6.981 -4.744 1.00 94.62 80 THR A O 1
ATOM 649 N N . GLY A 1 81 ? 6.217 5.198 -5.709 1.00 93.94 81 GLY A N 1
ATOM 650 C CA . GLY A 1 81 ? 5.527 4.234 -4.853 1.00 93.94 81 GLY A CA 1
ATOM 651 C C . GLY A 1 81 ? 5.893 4.361 -3.369 1.00 93.94 81 GLY A C 1
ATOM 652 O O . GLY A 1 81 ? 5.022 4.212 -2.510 1.00 93.94 81 GLY A O 1
ATOM 653 N N . ARG A 1 82 ? 7.157 4.673 -3.045 1.00 94.94 82 ARG A N 1
ATOM 654 C CA . ARG A 1 82 ? 7.582 4.958 -1.661 1.00 94.94 82 ARG A CA 1
ATOM 655 C C . ARG A 1 82 ? 6.948 6.240 -1.131 1.00 94.94 82 ARG A C 1
ATOM 657 O O . ARG A 1 82 ? 6.464 6.233 -0.003 1.00 94.94 82 ARG A O 1
ATOM 664 N N . ASP A 1 83 ? 6.919 7.292 -1.942 1.00 96.19 83 ASP A N 1
ATOM 665 C CA . ASP A 1 83 ? 6.288 8.564 -1.582 1.00 96.19 83 ASP A CA 1
ATOM 666 C C . ASP A 1 83 ? 4.780 8.389 -1.329 1.00 96.19 83 ASP A C 1
ATOM 668 O O . ASP A 1 83 ? 4.267 8.776 -0.280 1.00 96.19 83 ASP A O 1
ATOM 672 N N . CYS A 1 84 ? 4.078 7.669 -2.210 1.00 94.81 84 CYS A N 1
ATOM 673 C CA . CYS A 1 84 ? 2.669 7.331 -2.007 1.00 94.81 84 CYS A CA 1
ATOM 674 C C . CYS A 1 84 ? 2.431 6.530 -0.718 1.00 94.81 84 CYS A C 1
ATOM 676 O O . CYS A 1 84 ? 1.462 6.794 -0.003 1.00 94.81 84 CYS A O 1
ATOM 678 N N . LEU A 1 85 ? 3.301 5.563 -0.396 1.00 94.62 85 LEU A N 1
ATOM 679 C CA . LEU A 1 85 ? 3.204 4.805 0.854 1.00 94.62 85 LEU A CA 1
ATOM 680 C C . LEU A 1 85 ? 3.408 5.707 2.079 1.00 94.62 85 LEU A C 1
ATOM 682 O O . LEU A 1 85 ? 2.679 5.562 3.059 1.00 94.62 85 LEU A O 1
ATOM 686 N N . GLN A 1 86 ? 4.358 6.641 2.023 1.00 95.12 86 GLN A N 1
ATOM 687 C CA . GLN A 1 86 ? 4.588 7.604 3.098 1.00 95.12 86 GLN A CA 1
ATOM 688 C C . GLN A 1 86 ? 3.360 8.497 3.314 1.00 95.12 86 GLN A C 1
ATOM 690 O O . GLN A 1 86 ? 2.851 8.577 4.431 1.00 95.12 86 GLN A O 1
ATOM 695 N N . GLN A 1 87 ? 2.811 9.076 2.245 1.00 95.19 87 GLN A N 1
ATOM 696 C CA . GLN A 1 87 ? 1.590 9.881 2.327 1.00 95.19 87 GLN A CA 1
ATOM 697 C C . GLN A 1 87 ? 0.399 9.074 2.873 1.00 95.19 87 GLN A C 1
ATOM 699 O O . GLN A 1 87 ? -0.421 9.583 3.641 1.00 95.19 87 GLN A O 1
ATOM 704 N N . ALA A 1 88 ? 0.279 7.800 2.485 1.00 92.81 88 ALA A N 1
ATOM 705 C CA . ALA A 1 88 ? -0.759 6.916 3.007 1.00 92.81 88 ALA A CA 1
ATOM 706 C C . ALA A 1 88 ? -0.587 6.652 4.512 1.00 92.81 88 ALA A C 1
ATOM 708 O O . ALA A 1 88 ? -1.582 6.637 5.240 1.00 92.81 88 ALA A O 1
ATOM 709 N N . ALA A 1 89 ? 0.652 6.490 4.983 1.00 92.75 89 ALA A N 1
ATOM 710 C CA . ALA A 1 89 ? 0.968 6.325 6.399 1.00 92.75 89 ALA A CA 1
ATOM 711 C C . ALA A 1 89 ? 0.638 7.575 7.221 1.00 92.75 89 ALA A C 1
ATOM 713 O O . ALA A 1 89 ? -0.000 7.478 8.268 1.00 92.75 89 ALA A O 1
ATOM 714 N N . GLU A 1 90 ? 0.970 8.760 6.711 1.00 94.75 90 GLU A N 1
ATOM 715 C CA . GLU A 1 90 ? 0.637 10.032 7.360 1.00 94.75 90 GLU A CA 1
ATOM 716 C C . GLU A 1 90 ? -0.883 10.211 7.508 1.00 94.75 90 GLU A C 1
ATOM 718 O O . GLU A 1 90 ? -1.383 10.544 8.589 1.00 94.75 90 GLU A O 1
ATOM 723 N N . LYS A 1 91 ? -1.647 9.907 6.448 1.00 92.25 91 LYS A N 1
ATOM 724 C CA . LYS A 1 91 ? -3.120 9.932 6.482 1.00 92.25 91 LYS A CA 1
ATOM 725 C C . LYS A 1 91 ? -3.690 8.899 7.455 1.00 92.25 91 LYS A C 1
ATOM 727 O O . LYS A 1 91 ? -4.645 9.199 8.176 1.00 92.25 91 LYS A O 1
ATOM 732 N N . PHE A 1 92 ? -3.109 7.700 7.495 1.00 92.31 92 PHE A N 1
ATOM 733 C CA . PHE A 1 92 ? -3.487 6.658 8.448 1.00 92.31 92 PHE A CA 1
ATOM 734 C C . PHE A 1 92 ? -3.290 7.128 9.892 1.00 92.31 92 PHE A C 1
ATOM 736 O O . PHE A 1 92 ? -4.214 7.024 10.699 1.00 92.31 92 PHE A O 1
ATOM 743 N N . ASP A 1 93 ? -2.132 7.702 10.216 1.00 92.38 93 ASP A N 1
ATOM 744 C CA . ASP A 1 93 ? -1.839 8.182 11.564 1.00 92.38 93 ASP A CA 1
ATOM 745 C C . ASP A 1 93 ? -2.743 9.340 11.986 1.00 92.38 93 ASP A C 1
ATOM 747 O O . ASP A 1 93 ? -3.216 9.367 13.126 1.00 92.38 93 ASP A O 1
ATOM 751 N N . ALA A 1 94 ? -3.037 10.270 11.076 1.00 92.81 94 ALA A N 1
ATOM 752 C CA . ALA A 1 94 ? -3.996 11.340 11.329 1.00 92.81 94 ALA A CA 1
ATOM 753 C C . ALA A 1 94 ? -5.388 10.775 11.664 1.00 92.81 94 ALA A C 1
ATOM 755 O O . ALA A 1 94 ? -5.993 11.154 12.673 1.00 92.81 94 ALA A O 1
ATOM 756 N N . LYS A 1 95 ? -5.873 9.808 10.872 1.00 90.94 95 LYS A N 1
ATOM 757 C CA . LYS A 1 95 ? -7.167 9.156 11.115 1.00 90.94 95 LYS A CA 1
ATOM 758 C C . LYS A 1 95 ? -7.170 8.375 12.428 1.00 90.94 95 LYS A C 1
ATOM 760 O O . LYS A 1 95 ? -8.108 8.507 13.211 1.00 90.94 95 LYS A O 1
ATOM 765 N N . ARG A 1 96 ? -6.110 7.616 12.709 1.00 90.62 96 ARG A N 1
ATOM 766 C CA . ARG A 1 96 ? -5.949 6.849 13.950 1.00 90.62 96 ARG A CA 1
ATOM 767 C C . ARG A 1 96 ? -5.977 7.755 15.182 1.00 90.62 96 ARG A C 1
ATOM 769 O O . ARG A 1 96 ? -6.679 7.441 16.139 1.00 90.62 96 ARG A O 1
ATOM 776 N N . LYS A 1 97 ? -5.270 8.892 15.158 1.00 90.88 97 LYS A N 1
ATOM 777 C CA . LYS A 1 97 ? -5.304 9.891 16.243 1.00 90.88 97 LYS A CA 1
ATOM 778 C C . LYS A 1 97 ? -6.714 10.439 16.463 1.00 90.88 97 LYS A C 1
ATOM 780 O O . LYS A 1 97 ? -7.152 10.515 17.605 1.00 90.88 97 LYS A O 1
ATOM 785 N N . SER A 1 98 ? -7.432 10.760 15.387 1.00 8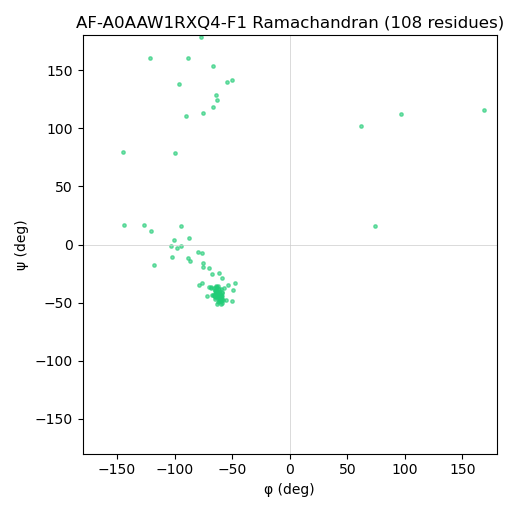9.94 98 SER A N 1
ATOM 786 C CA . SER A 1 98 ? -8.823 11.225 15.465 1.00 89.94 98 SER A CA 1
ATOM 787 C C . SER A 1 98 ? -9.749 10.185 16.110 1.00 89.94 98 SER A C 1
ATOM 789 O O . SER A 1 98 ? -10.531 10.536 16.990 1.00 89.94 98 SER A O 1
ATOM 791 N N . LEU A 1 99 ? -9.619 8.906 15.739 1.00 86.50 99 LEU A N 1
ATOM 792 C CA . LEU A 1 99 ? -10.402 7.817 16.336 1.00 86.50 99 LEU A CA 1
ATOM 793 C C . LEU A 1 99 ? -10.090 7.628 17.829 1.00 86.50 99 LEU A C 1
ATOM 795 O O . LEU A 1 99 ? -11.008 7.457 18.627 1.00 86.50 99 LEU A O 1
ATOM 799 N N . LEU A 1 100 ? -8.813 7.704 18.216 1.00 87.56 100 LEU A N 1
ATOM 800 C CA . LEU A 1 100 ? -8.399 7.618 19.620 1.00 87.56 100 LEU A CA 1
ATOM 801 C C . LEU A 1 100 ? -8.931 8.798 20.446 1.00 87.56 100 LEU A C 1
ATOM 803 O O . LEU A 1 100 ? -9.486 8.584 21.518 1.00 87.56 100 LEU A O 1
ATOM 807 N N . MET A 1 101 ? -8.822 10.028 19.932 1.00 86.56 101 MET A N 1
ATOM 808 C CA . MET A 1 101 ? -9.370 11.220 20.589 1.00 86.56 101 MET A CA 1
ATOM 809 C C . MET A 1 101 ? -10.888 11.122 20.776 1.00 86.56 101 MET A C 1
ATOM 811 O O . MET A 1 101 ? -11.392 11.422 21.857 1.00 86.56 101 MET A O 1
ATOM 815 N N . ALA A 1 102 ? -11.614 10.658 19.754 1.00 83.31 102 ALA A N 1
ATOM 816 C CA . ALA A 1 102 ? -13.057 10.444 19.844 1.00 83.31 102 ALA A CA 1
ATOM 817 C C . ALA A 1 102 ? -13.422 9.402 20.917 1.00 83.31 102 ALA A C 1
ATOM 819 O O . ALA A 1 102 ? -14.370 9.608 21.673 1.00 83.31 102 ALA A O 1
ATOM 820 N N . ALA A 1 103 ? -12.645 8.319 21.032 1.00 79.44 103 ALA A N 1
ATOM 821 C CA . ALA A 1 103 ? -12.854 7.293 22.052 1.00 79.44 103 ALA A CA 1
ATOM 822 C C . ALA A 1 103 ? -12.626 7.820 23.483 1.00 79.44 103 ALA A C 1
ATOM 824 O O . ALA A 1 103 ? -13.378 7.467 24.390 1.00 79.44 103 ALA A O 1
ATOM 825 N N . THR A 1 104 ? -11.635 8.695 23.694 1.00 75.25 104 THR A N 1
ATOM 826 C CA . THR A 1 104 ? -11.345 9.282 25.015 1.00 75.25 104 THR A CA 1
ATOM 827 C C . THR A 1 104 ? -12.441 10.239 25.493 1.00 75.25 104 THR A C 1
ATOM 829 O O . THR A 1 104 ? -12.767 10.238 26.675 1.00 75.25 104 THR A O 1
ATOM 832 N N . ILE A 1 105 ? -13.066 11.015 24.600 1.00 65.44 105 ILE A N 1
ATOM 833 C CA . ILE A 1 105 ? -14.146 11.956 24.969 1.00 65.44 105 ILE A CA 1
ATOM 834 C C . ILE A 1 105 ? -15.415 11.213 25.438 1.00 65.44 105 ILE A C 1
ATOM 836 O O . ILE A 1 105 ? -16.178 11.742 26.244 1.00 65.44 105 ILE A O 1
ATOM 840 N N . GLY A 1 106 ? -15.621 9.968 24.992 1.00 61.69 106 GLY A N 1
ATOM 841 C CA . GLY A 1 106 ? -16.724 9.109 25.441 1.00 61.69 106 GLY A CA 1
ATOM 842 C C . GLY A 1 106 ? -16.545 8.496 26.839 1.00 61.69 106 GLY A C 1
ATOM 843 O O . GLY A 1 106 ? -17.524 8.043 27.425 1.00 61.69 106 GLY A O 1
ATOM 844 N N . GLN A 1 107 ? -15.331 8.497 27.402 1.00 52.12 107 GLN A N 1
ATOM 845 C CA . GLN A 1 107 ? -15.051 8.044 28.769 1.00 52.12 107 GLN A CA 1
ATOM 846 C C . GLN A 1 107 ? -14.936 9.250 29.708 1.00 52.12 107 GLN A C 1
ATOM 848 O O . GLN A 1 107 ? -13.842 9.676 30.071 1.00 52.12 107 GLN A O 1
ATOM 853 N N . ARG A 1 108 ? -16.073 9.812 30.125 1.00 44.44 108 ARG A N 1
ATOM 854 C CA . ARG A 1 108 ? -16.106 10.712 31.284 1.00 44.44 108 ARG A CA 1
ATOM 855 C C . ARG A 1 108 ? -16.354 9.860 32.537 1.00 44.44 108 ARG A C 1
ATOM 857 O O . ARG A 1 108 ? -17.447 9.302 32.639 1.00 44.44 108 ARG A O 1
ATOM 864 N N . PRO A 1 109 ? -15.385 9.695 33.458 1.00 53.75 109 PRO A N 1
ATOM 865 C CA . PRO A 1 109 ? -15.695 9.131 34.769 1.00 53.75 109 PRO A CA 1
ATOM 866 C C . PRO A 1 109 ? -16.593 10.116 35.548 1.00 53.75 109 PRO A C 1
ATOM 868 O O . PRO A 1 109 ? -16.565 11.311 35.229 1.00 53.75 109 PRO A O 1
ATOM 871 N N . PRO A 1 110 ? -17.419 9.623 36.493 1.00 58.53 110 PRO A N 1
ATOM 872 C CA . PRO A 1 110 ? -18.361 10.448 37.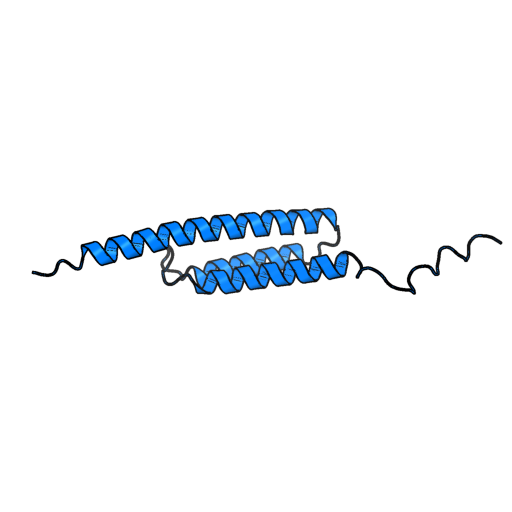254 1.00 58.53 110 PRO A CA 1
ATOM 873 C C . PRO A 1 110 ? -17.678 11.590 38.014 1.00 58.53 110 PRO A C 1
ATOM 875 O O . PRO A 1 110 ? -16.556 11.375 38.526 1.00 58.53 110 PRO A O 1
#

Radius of gyration: 22.05 Å; Cα contacts (8 Å, |Δi|>4): 43; chains: 1; bounding box: 62×24×70 Å